Protein AF-A0A920NGG5-F1 (afdb_monomer_lite)

Structure (mmCIF, N/CA/C/O backbone):
data_AF-A0A920NGG5-F1
#
_entry.id   AF-A0A920NGG5-F1
#
loop_
_atom_site.group_PDB
_atom_site.id
_atom_site.type_symbol
_atom_site.label_atom_id
_atom_site.label_alt_id
_atom_site.label_comp_id
_atom_site.label_asym_id
_atom_site.label_entity_id
_atom_site.label_seq_id
_atom_site.pdbx_PDB_ins_code
_atom_site.Cartn_x
_atom_site.Cartn_y
_atom_site.Cartn_z
_atom_site.occupancy
_atom_site.B_iso_or_equiv
_atom_site.auth_seq_id
_atom_site.auth_comp_id
_atom_site.auth_asym_id
_atom_site.auth_atom_id
_atom_site.pdbx_PDB_model_num
ATOM 1 N N . MET A 1 1 ? 7.850 1.633 -27.671 1.00 44.56 1 MET A N 1
ATOM 2 C CA . MET A 1 1 ? 7.781 1.961 -26.233 1.00 44.56 1 MET A CA 1
ATOM 3 C C . MET A 1 1 ? 6.988 0.852 -25.568 1.00 44.56 1 MET A C 1
ATOM 5 O O . MET A 1 1 ? 5.841 0.663 -25.954 1.00 44.56 1 MET A O 1
ATOM 9 N N . SER A 1 2 ? 7.618 0.052 -24.705 1.00 51.09 2 SER A N 1
ATOM 10 C CA . SER A 1 2 ? 6.915 -0.991 -23.945 1.00 51.09 2 SER A CA 1
ATOM 11 C C . SER A 1 2 ? 6.015 -0.309 -22.917 1.00 51.09 2 SER A C 1
ATOM 13 O O . SER A 1 2 ? 6.472 0.605 -22.235 1.00 51.09 2 SER A O 1
ATOM 15 N N . GLN A 1 3 ? 4.739 -0.685 -22.845 1.00 61.69 3 GLN A N 1
ATOM 16 C CA . GLN A 1 3 ? 3.884 -0.263 -21.738 1.00 61.69 3 GLN A CA 1
ATOM 17 C C . GLN A 1 3 ? 4.332 -1.040 -20.503 1.00 61.69 3 GLN A C 1
ATOM 19 O O . GLN A 1 3 ? 4.222 -2.265 -20.499 1.00 61.69 3 GLN A O 1
ATOM 24 N N . SER A 1 4 ? 4.852 -0.338 -19.494 1.00 66.69 4 SER A N 1
ATOM 25 C CA . SER A 1 4 ? 5.099 -0.940 -18.183 1.00 66.69 4 SER A CA 1
ATOM 26 C C . SER A 1 4 ? 3.774 -1.447 -17.624 1.00 66.69 4 SER A C 1
ATOM 28 O O . SER A 1 4 ? 2.757 -0.742 -17.688 1.00 66.69 4 SER A O 1
ATOM 30 N N . ARG A 1 5 ? 3.764 -2.695 -17.159 1.00 83.19 5 ARG A N 1
ATOM 31 C CA . ARG A 1 5 ? 2.576 -3.313 -16.579 1.00 83.19 5 ARG A CA 1
ATOM 32 C C . ARG A 1 5 ? 2.641 -3.156 -15.070 1.00 83.19 5 ARG A C 1
ATOM 34 O O . ARG A 1 5 ? 3.621 -3.514 -14.437 1.00 83.19 5 ARG A O 1
ATOM 41 N N . THR A 1 6 ? 1.565 -2.637 -14.492 1.00 85.75 6 THR A N 1
ATOM 42 C CA . THR A 1 6 ? 1.386 -2.629 -13.040 1.00 85.75 6 THR A CA 1
ATOM 43 C C . THR A 1 6 ? 0.478 -3.784 -12.655 1.00 85.75 6 THR A C 1
ATOM 45 O O . THR A 1 6 ? -0.656 -3.870 -13.133 1.00 85.75 6 THR A O 1
ATOM 48 N N . THR A 1 7 ? 0.960 -4.651 -11.773 1.00 89.19 7 THR A N 1
ATOM 49 C CA . THR A 1 7 ? 0.155 -5.710 -11.162 1.00 89.19 7 THR A CA 1
ATOM 50 C C . THR A 1 7 ? -0.322 -5.244 -9.796 1.00 89.19 7 THR A C 1
ATOM 52 O O . THR A 1 7 ? 0.464 -4.735 -9.005 1.00 89.19 7 THR A O 1
ATOM 55 N N . ILE A 1 8 ? -1.614 -5.411 -9.513 1.00 88.38 8 ILE A N 1
ATOM 56 C CA . ILE A 1 8 ? -2.195 -5.089 -8.206 1.00 88.38 8 ILE A CA 1
ATOM 57 C C . ILE A 1 8 ? -2.387 -6.392 -7.438 1.00 88.38 8 ILE A C 1
ATOM 59 O O . ILE A 1 8 ? -3.106 -7.281 -7.896 1.00 88.38 8 ILE A O 1
ATOM 63 N N . CYS A 1 9 ? -1.772 -6.498 -6.265 1.00 88.88 9 CYS A N 1
ATOM 64 C CA . CYS A 1 9 ? -1.886 -7.663 -5.392 1.00 88.88 9 CYS A CA 1
ATOM 65 C C . CYS A 1 9 ? -2.272 -7.263 -3.966 1.00 88.88 9 CYS A C 1
ATOM 67 O O . CYS A 1 9 ? -2.143 -6.104 -3.571 1.00 88.88 9 CYS A O 1
ATOM 69 N N . LEU A 1 10 ? -2.755 -8.233 -3.184 1.00 89.25 10 LEU A N 1
ATOM 70 C CA . LEU A 1 10 ? -3.008 -8.033 -1.759 1.00 89.25 10 LEU A CA 1
ATOM 71 C C . LEU A 1 10 ? -1.675 -7.808 -1.039 1.00 89.25 10 LEU A C 1
ATOM 73 O O . LEU A 1 10 ? -0.763 -8.633 -1.141 1.00 89.25 10 LEU A O 1
ATOM 77 N N . GLY A 1 11 ? -1.582 -6.706 -0.307 1.00 87.25 11 GLY A N 1
ATOM 78 C CA . GLY A 1 11 ? -0.390 -6.346 0.436 1.00 87.25 11 GLY A CA 1
ATOM 79 C C . GLY A 1 11 ? -0.123 -7.285 1.607 1.00 87.25 11 GLY A C 1
ATOM 80 O O . GLY A 1 11 ? -1.046 -7.806 2.236 1.00 87.25 11 GLY A O 1
ATOM 81 N N . GLN A 1 12 ? 1.158 -7.518 1.875 1.00 87.88 12 GLN A N 1
ATOM 82 C CA . GLN A 1 12 ? 1.630 -8.427 2.914 1.00 87.88 12 GLN A CA 1
ATOM 83 C C . GLN A 1 12 ? 2.350 -7.668 4.036 1.00 87.88 12 GLN A C 1
ATOM 85 O O . GLN A 1 12 ? 3.018 -6.668 3.758 1.00 87.88 12 GLN A O 1
ATOM 90 N N . PRO A 1 13 ? 2.314 -8.168 5.287 1.00 84.12 13 PRO A N 1
ATOM 91 C CA . PRO A 1 13 ? 3.064 -7.583 6.401 1.00 84.12 13 PRO A CA 1
ATOM 92 C C . PRO A 1 13 ? 4.563 -7.413 6.142 1.00 84.12 13 PRO A C 1
ATOM 94 O O . PRO A 1 13 ? 5.173 -6.455 6.609 1.00 84.12 13 PRO A O 1
ATOM 97 N N . SER A 1 14 ? 5.162 -8.305 5.347 1.00 87.75 14 SER A N 1
ATOM 98 C CA . SER A 1 14 ? 6.574 -8.216 4.962 1.00 87.75 14 SER A CA 1
ATOM 99 C C . SER A 1 14 ? 6.912 -6.961 4.152 1.00 87.75 14 SER A C 1
ATOM 101 O O . SER A 1 14 ? 8.071 -6.573 4.125 1.00 87.75 14 SER A O 1
ATOM 103 N N . GLN A 1 15 ? 5.922 -6.322 3.518 1.00 86.12 15 GLN A N 1
ATOM 104 C CA . GLN A 1 15 ? 6.098 -5.148 2.655 1.00 86.12 15 GLN A CA 1
ATOM 105 C C . GLN A 1 15 ? 5.926 -3.819 3.410 1.00 86.12 15 GLN A C 1
ATOM 107 O O . GLN A 1 15 ? 5.995 -2.757 2.801 1.00 86.12 15 GLN A O 1
ATOM 112 N N . TYR A 1 16 ? 5.667 -3.834 4.724 1.00 86.62 16 TYR A N 1
ATOM 113 C CA . TYR A 1 16 ? 5.339 -2.610 5.472 1.00 86.62 16 TYR A CA 1
ATOM 114 C C . TYR A 1 16 ? 6.458 -1.573 5.443 1.00 86.62 16 TYR A C 1
ATOM 116 O O . TYR A 1 16 ? 6.189 -0.394 5.232 1.00 86.62 16 TYR A O 1
ATOM 124 N N . GLN A 1 17 ? 7.706 -2.005 5.629 1.00 85.94 17 GLN A N 1
ATOM 125 C CA . GLN A 1 17 ? 8.854 -1.099 5.590 1.00 85.94 17 GLN A CA 1
ATOM 126 C C . GLN A 1 17 ? 9.006 -0.463 4.203 1.00 85.94 17 GLN A C 1
ATOM 128 O O . GLN A 1 17 ? 9.142 0.755 4.101 1.00 85.94 17 GLN A O 1
ATOM 133 N N . ASP A 1 18 ? 8.861 -1.259 3.142 1.00 87.38 18 ASP A N 1
ATOM 134 C CA . ASP A 1 18 ? 8.942 -0.781 1.758 1.00 87.38 18 ASP A CA 1
ATOM 135 C C . ASP A 1 18 ? 7.811 0.205 1.430 1.00 87.38 18 ASP A C 1
ATOM 137 O O . ASP A 1 18 ? 8.025 1.211 0.757 1.00 87.38 18 ASP A O 1
ATOM 141 N N . ILE A 1 19 ? 6.607 -0.033 1.958 1.00 85.56 19 ILE A N 1
ATOM 142 C CA . ILE A 1 19 ? 5.451 0.861 1.817 1.00 85.56 19 ILE A CA 1
ATOM 143 C C . ILE A 1 19 ? 5.680 2.184 2.543 1.00 85.56 19 ILE A C 1
ATOM 145 O O . ILE A 1 19 ? 5.421 3.245 1.974 1.00 85.56 19 ILE A O 1
ATOM 149 N N . LEU A 1 20 ? 6.168 2.153 3.785 1.00 81.88 20 LEU A N 1
ATOM 150 C 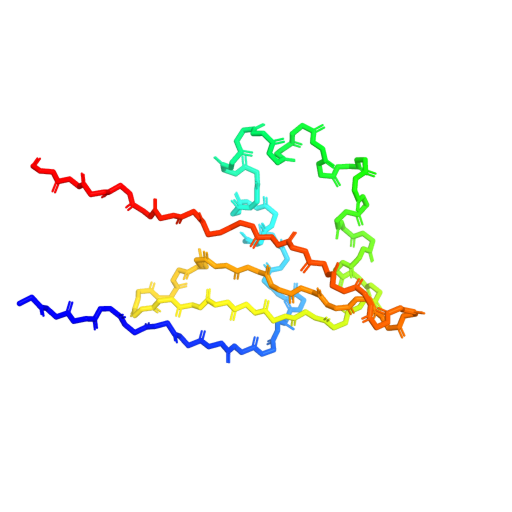CA . LEU A 1 20 ? 6.479 3.369 4.537 1.00 81.88 20 LEU A CA 1
ATOM 151 C C . LEU A 1 20 ? 7.590 4.166 3.846 1.00 81.88 20 LEU A C 1
ATOM 153 O O . LEU A 1 20 ? 7.495 5.390 3.721 1.00 81.88 20 LEU A O 1
ATOM 157 N N . GLN A 1 21 ? 8.607 3.484 3.320 1.00 84.56 21 GLN A N 1
ATOM 158 C CA . GLN A 1 21 ? 9.660 4.102 2.519 1.00 84.56 21 GLN A CA 1
ATOM 159 C C . GLN A 1 21 ? 9.105 4.715 1.221 1.00 84.56 21 GLN A C 1
ATOM 161 O O . GLN A 1 21 ? 9.421 5.857 0.882 1.00 84.56 21 GLN A O 1
ATOM 166 N N . PHE A 1 22 ? 8.221 4.008 0.517 1.00 85.19 22 PHE A N 1
ATOM 167 C CA . PHE A 1 22 ? 7.547 4.522 -0.674 1.00 85.19 22 PHE A CA 1
ATOM 168 C C . PHE A 1 22 ? 6.704 5.769 -0.360 1.00 85.19 22 PHE A C 1
ATOM 170 O O . PHE A 1 22 ? 6.832 6.789 -1.039 1.00 85.19 22 PHE A O 1
ATOM 177 N N . LEU A 1 23 ? 5.882 5.739 0.691 1.00 80.38 23 LEU A N 1
ATOM 178 C CA . LEU A 1 23 ? 5.014 6.859 1.068 1.00 80.38 23 LEU A CA 1
ATOM 179 C C . LEU A 1 23 ? 5.814 8.070 1.571 1.00 80.38 23 LEU A C 1
ATOM 181 O O . LEU A 1 23 ? 5.479 9.210 1.241 1.00 80.38 23 LEU A O 1
ATOM 185 N N . SER A 1 24 ? 6.896 7.830 2.316 1.00 77.50 24 SER A N 1
ATOM 186 C CA . SER A 1 24 ? 7.807 8.876 2.799 1.00 77.50 24 SER A CA 1
ATOM 187 C C . SER A 1 24 ? 8.627 9.535 1.685 1.00 77.50 24 SER A C 1
ATOM 189 O O . SER A 1 24 ? 9.003 10.701 1.816 1.00 77.50 24 SER A O 1
ATOM 191 N N . SER A 1 25 ? 8.838 8.853 0.551 1.00 76.75 25 SER A N 1
ATOM 192 C CA . SER A 1 25 ? 9.479 9.450 -0.632 1.00 76.75 25 SER A CA 1
ATOM 193 C C . SER A 1 25 ? 8.705 10.653 -1.195 1.00 76.75 25 SER A C 1
ATOM 195 O O . SER A 1 25 ? 9.273 11.513 -1.873 1.00 76.75 25 SER A O 1
ATOM 197 N N . ASN A 1 26 ? 7.410 10.762 -0.881 1.00 74.50 26 ASN A N 1
ATOM 198 C CA . ASN A 1 26 ? 6.596 11.917 -1.209 1.00 74.50 26 ASN A CA 1
ATOM 199 C C . ASN A 1 26 ? 6.577 12.900 -0.032 1.00 74.50 26 ASN A C 1
ATOM 201 O O . ASN A 1 26 ? 5.873 12.699 0.953 1.00 74.50 26 ASN A O 1
ATOM 205 N N . THR A 1 27 ? 7.315 14.004 -0.163 1.00 66.06 27 THR A N 1
ATOM 206 C CA . THR A 1 27 ? 7.526 14.998 0.906 1.00 66.06 27 THR A CA 1
ATOM 207 C C . THR A 1 27 ? 6.231 15.540 1.521 1.00 66.06 27 THR A C 1
ATOM 209 O O . THR A 1 27 ? 6.192 15.801 2.719 1.00 66.06 27 THR A O 1
ATOM 212 N N . TYR A 1 28 ? 5.165 15.682 0.725 1.00 65.50 28 TYR A N 1
ATOM 213 C CA . TYR A 1 28 ? 3.865 16.142 1.220 1.00 65.50 28 TYR A CA 1
ATOM 214 C C . TYR A 1 28 ? 3.138 15.066 2.024 1.00 65.50 28 TYR A C 1
ATOM 216 O O . TYR A 1 28 ? 2.480 15.383 3.003 1.00 65.50 28 TYR A O 1
ATOM 224 N N . LEU A 1 29 ? 3.250 13.797 1.626 1.00 65.44 29 LEU A N 1
ATOM 225 C CA . LEU A 1 29 ? 2.655 12.687 2.371 1.00 65.44 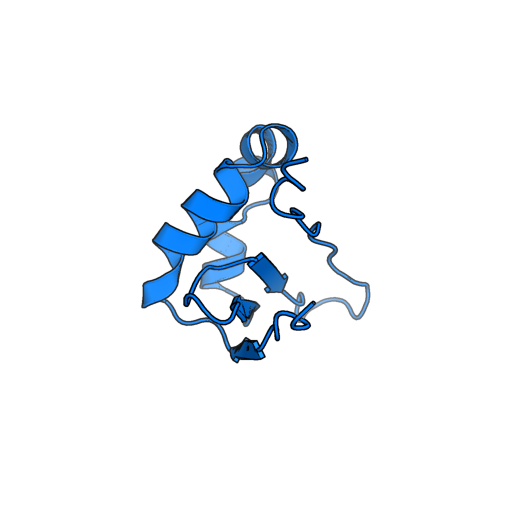29 LEU A CA 1
ATOM 226 C C . LEU A 1 29 ? 3.440 12.400 3.648 1.00 65.44 29 LEU A C 1
ATOM 228 O O . LEU A 1 29 ? 2.819 12.200 4.684 1.00 65.44 29 LEU A O 1
ATOM 232 N N . TYR A 1 30 ? 4.775 12.451 3.592 1.00 67.31 30 TYR A N 1
ATOM 233 C CA . TYR A 1 30 ? 5.660 12.162 4.722 1.00 67.31 30 TYR A CA 1
ATOM 234 C C . TYR A 1 30 ? 5.291 12.940 5.989 1.00 67.31 30 TYR A C 1
ATOM 236 O O . TYR A 1 30 ? 5.149 12.353 7.057 1.00 67.31 30 TYR A O 1
ATOM 244 N N . GLN A 1 31 ? 5.059 14.249 5.856 1.00 66.75 31 GLN A N 1
ATOM 245 C CA . GLN A 1 31 ? 4.701 15.131 6.975 1.00 66.75 31 GLN A CA 1
ATOM 246 C C . GLN A 1 31 ? 3.343 14.800 7.611 1.00 66.75 31 GLN A C 1
ATOM 248 O O . GLN A 1 31 ? 3.036 15.287 8.696 1.00 66.75 31 GLN A O 1
ATOM 253 N N . HIS A 1 32 ? 2.527 13.991 6.940 1.00 68.75 32 HIS A N 1
ATOM 254 C CA . HIS A 1 32 ? 1.183 13.642 7.369 1.00 68.75 32 HIS A CA 1
ATOM 255 C C . HIS A 1 32 ? 1.011 12.147 7.655 1.00 68.75 32 HIS A C 1
ATOM 257 O O . HIS A 1 32 ? -0.081 11.766 8.053 1.00 68.75 32 HIS A O 1
ATOM 263 N N . LEU A 1 33 ? 2.032 11.292 7.495 1.00 67.31 33 LEU A N 1
ATOM 264 C CA . LEU A 1 33 ? 1.866 9.839 7.681 1.00 67.31 33 LEU A CA 1
ATOM 265 C C . LEU A 1 33 ? 1.435 9.471 9.105 1.00 67.31 33 LEU A C 1
ATOM 267 O O . LEU A 1 33 ? 0.552 8.632 9.271 1.00 67.31 33 LEU A O 1
ATOM 271 N N . GLU A 1 34 ? 2.024 10.123 10.109 1.00 69.31 34 GLU A N 1
ATOM 272 C CA . GLU A 1 34 ? 1.649 9.951 11.517 1.00 69.31 34 GLU A CA 1
ATOM 273 C C . GLU A 1 34 ? 0.231 10.475 11.775 1.00 69.31 34 GLU A C 1
ATOM 275 O O . GLU A 1 34 ? -0.590 9.785 12.369 1.00 69.31 34 GLU A O 1
ATOM 280 N N . TRP A 1 35 ? -0.092 11.665 11.255 1.00 68.69 35 TRP A N 1
ATOM 281 C CA . TRP A 1 35 ? -1.422 12.268 11.401 1.00 68.69 35 TRP A CA 1
ATOM 282 C C . TRP A 1 35 ? -2.531 11.459 10.711 1.00 68.69 35 TRP A C 1
ATOM 284 O O . TRP A 1 35 ? -3.672 11.453 11.164 1.00 68.69 35 TRP A O 1
ATOM 294 N N . LEU A 1 36 ? -2.194 10.769 9.621 1.00 66.56 36 LEU A N 1
ATOM 295 C CA . LEU A 1 36 ? -3.081 9.873 8.881 1.00 66.56 36 LEU A CA 1
ATOM 296 C C . LEU A 1 36 ? -3.117 8.453 9.467 1.00 66.56 36 LEU A C 1
ATOM 298 O O . LEU A 1 36 ? -3.779 7.591 8.889 1.00 66.56 36 LEU A O 1
ATOM 302 N N . SER A 1 37 ? -2.398 8.197 10.567 1.00 73.69 37 SER A N 1
ATOM 303 C CA . SER A 1 37 ? -2.299 6.889 11.221 1.00 73.69 37 SER A CA 1
ATOM 304 C C . SER A 1 37 ? -1.992 5.750 10.237 1.00 73.69 37 SER A C 1
ATOM 306 O O . SER A 1 37 ? -2.569 4.667 10.326 1.00 73.69 37 SER A O 1
ATOM 308 N N . ILE A 1 38 ? -1.094 5.977 9.267 1.00 76.94 38 ILE A N 1
ATOM 309 C CA . ILE A 1 38 ? -0.831 5.010 8.186 1.00 76.94 38 ILE A CA 1
ATOM 310 C C . ILE A 1 38 ? -0.377 3.651 8.726 1.00 76.94 38 ILE A C 1
ATOM 312 O O . ILE A 1 38 ? -0.838 2.622 8.240 1.00 76.94 38 ILE A O 1
ATOM 316 N N . GLU A 1 39 ? 0.486 3.627 9.741 1.00 76.62 39 GLU A N 1
ATOM 317 C CA . GLU A 1 39 ? 0.929 2.372 10.360 1.00 76.62 39 GLU A CA 1
ATOM 318 C C . GLU A 1 39 ? -0.228 1.607 11.007 1.00 76.62 39 GLU A C 1
ATOM 320 O O . GLU A 1 39 ? -0.341 0.392 10.847 1.00 76.62 39 GLU A O 1
ATOM 325 N N . GLU A 1 40 ? -1.115 2.304 11.713 1.00 76.44 40 GLU A N 1
ATOM 326 C CA . GLU A 1 40 ? -2.303 1.702 12.315 1.00 76.44 40 GLU A CA 1
ATOM 327 C C . GLU A 1 40 ? -3.240 1.154 11.233 1.00 76.44 40 GLU A C 1
ATOM 329 O O . GLU A 1 40 ? -3.702 0.016 11.319 1.00 76.44 40 GLU A O 1
ATOM 334 N N . LEU A 1 41 ? -3.432 1.916 10.158 1.00 75.94 41 LEU A N 1
ATOM 335 C CA . LEU A 1 41 ? -4.265 1.536 9.027 1.00 75.94 41 LEU A CA 1
ATOM 336 C C . LEU A 1 41 ? -3.721 0.299 8.299 1.00 75.94 41 LEU A C 1
ATOM 338 O O . LEU A 1 41 ? -4.504 -0.593 7.970 1.00 75.94 41 LEU A O 1
ATOM 342 N N . LEU A 1 42 ? -2.405 0.205 8.082 1.00 78.06 42 LEU A N 1
ATOM 343 C CA . LEU A 1 42 ? -1.770 -0.989 7.511 1.00 78.06 42 LEU A CA 1
ATOM 344 C C . LEU A 1 42 ? -1.932 -2.204 8.433 1.00 78.06 42 LEU A C 1
ATOM 346 O O . LEU A 1 42 ? -2.167 -3.308 7.953 1.00 78.06 42 LEU A O 1
ATOM 350 N N . ASN A 1 43 ? -1.853 -2.009 9.751 1.00 77.81 43 ASN A N 1
ATOM 351 C CA . ASN A 1 43 ? -2.017 -3.084 10.732 1.00 77.81 43 ASN A CA 1
ATOM 352 C C . ASN A 1 43 ? -3.466 -3.575 10.879 1.00 77.81 43 ASN A C 1
ATOM 354 O O . ASN A 1 43 ? -3.683 -4.748 11.181 1.00 77.81 43 ASN A O 1
ATOM 358 N N . GLN A 1 44 ? -4.455 -2.700 10.699 1.00 75.88 44 GLN A N 1
ATOM 359 C CA . GLN A 1 44 ? -5.863 -3.000 10.980 1.00 75.88 44 GLN A CA 1
ATOM 360 C C . GLN A 1 44 ? -6.682 -3.358 9.732 1.00 75.88 44 GLN A C 1
ATOM 362 O O . GLN A 1 44 ? -7.714 -4.032 9.840 1.00 75.88 44 GLN A O 1
ATOM 367 N N . HIS A 1 45 ? -6.250 -2.932 8.542 1.00 75.19 45 HIS A N 1
ATOM 368 C CA . HIS A 1 45 ? -7.031 -3.068 7.315 1.00 75.19 45 HIS A CA 1
ATOM 369 C C . HIS A 1 45 ? -6.294 -3.823 6.214 1.00 75.19 45 HIS A C 1
ATOM 371 O O . HIS A 1 45 ? -5.074 -3.795 6.096 1.00 75.19 45 HIS A O 1
ATOM 377 N N . GLN A 1 46 ? -7.073 -4.486 5.355 1.00 78.62 46 GLN A N 1
ATOM 378 C CA . GLN A 1 46 ? -6.539 -5.022 4.111 1.00 78.62 46 GLN A CA 1
ATOM 379 C C . GLN A 1 46 ? -6.218 -3.873 3.160 1.00 78.62 46 GLN A C 1
ATOM 381 O O . GLN A 1 46 ? -7.037 -2.981 2.934 1.00 78.62 46 GLN A O 1
ATOM 386 N N . PHE A 1 47 ? -5.041 -3.951 2.559 1.00 81.25 47 PHE A N 1
ATOM 387 C CA . PHE A 1 47 ? -4.579 -3.022 1.546 1.00 81.25 47 PHE A CA 1
ATOM 388 C C . PHE A 1 47 ? -4.019 -3.802 0.356 1.00 81.25 47 PHE A C 1
ATOM 390 O O . PHE A 1 47 ? -3.691 -4.984 0.447 1.00 81.25 47 PHE A O 1
ATOM 397 N N . HIS A 1 48 ? -3.942 -3.134 -0.781 1.00 85.81 48 HIS A N 1
ATOM 398 C CA . HIS A 1 48 ? -3.390 -3.622 -2.027 1.00 85.81 48 HIS A CA 1
ATOM 399 C C . HIS A 1 48 ? -2.175 -2.784 -2.388 1.00 85.81 48 HIS A C 1
ATOM 401 O O . HIS A 1 48 ? -2.088 -1.605 -2.044 1.00 85.81 48 HIS A O 1
ATOM 407 N N . VAL A 1 49 ? -1.249 -3.393 -3.107 1.00 88.00 49 VAL A N 1
ATOM 408 C CA . VAL A 1 49 ? -0.027 -2.747 -3.569 1.00 88.00 49 VAL A CA 1
ATOM 409 C C . VAL A 1 49 ? 0.049 -2.936 -5.075 1.00 88.00 49 VAL A C 1
ATOM 411 O O . VAL A 1 49 ? -0.208 -4.030 -5.579 1.00 88.00 49 VAL A O 1
ATOM 414 N N . GLY A 1 50 ? 0.339 -1.855 -5.793 1.00 88.38 50 GLY A N 1
ATOM 415 C CA . GLY A 1 50 ? 0.696 -1.907 -7.201 1.00 88.38 50 GLY A CA 1
ATOM 416 C C . GLY A 1 50 ? 2.201 -2.057 -7.337 1.00 88.38 50 GLY A C 1
ATOM 417 O O . GLY A 1 50 ? 2.946 -1.260 -6.763 1.00 88.38 50 GLY A O 1
ATOM 418 N N . ILE A 1 51 ? 2.616 -3.061 -8.098 1.00 88.25 51 ILE A N 1
ATOM 419 C CA . ILE A 1 51 ? 4.012 -3.413 -8.347 1.00 88.25 51 ILE A CA 1
ATOM 420 C C . ILE A 1 51 ? 4.272 -3.332 -9.855 1.00 88.25 51 ILE A C 1
ATOM 422 O O . ILE A 1 51 ? 3.421 -3.768 -10.640 1.00 88.25 51 ILE A O 1
ATOM 426 N N . ASP A 1 52 ? 5.384 -2.723 -10.264 1.00 88.56 52 ASP A N 1
ATOM 427 C CA . ASP A 1 52 ? 5.813 -2.681 -11.668 1.00 88.56 52 ASP A CA 1
ATOM 428 C C . ASP A 1 52 ? 6.612 -3.930 -12.089 1.00 88.56 52 ASP A C 1
ATOM 430 O O . ASP A 1 52 ? 6.765 -4.880 -11.326 1.00 88.56 52 ASP A O 1
ATOM 434 N N . ASP A 1 53 ? 7.085 -3.954 -13.338 1.00 86.75 53 ASP A N 1
ATOM 435 C CA . ASP A 1 53 ? 7.841 -5.085 -13.895 1.00 86.75 53 ASP A CA 1
ATOM 436 C C . ASP A 1 53 ? 9.218 -5.296 -13.217 1.00 86.75 53 ASP A C 1
ATOM 438 O O . ASP A 1 53 ? 9.824 -6.352 -13.396 1.00 86.75 53 ASP A O 1
ATOM 442 N N . ASP A 1 54 ? 9.698 -4.314 -12.443 1.00 86.94 54 ASP A N 1
ATOM 443 C CA . ASP A 1 54 ? 10.978 -4.321 -11.722 1.00 86.94 54 ASP A CA 1
ATOM 444 C C . ASP A 1 54 ? 10.787 -4.593 -10.210 1.00 86.94 54 ASP A C 1
ATOM 446 O O . AS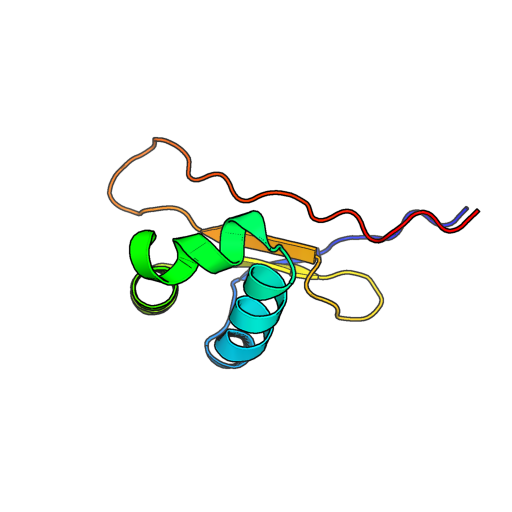P A 1 54 ? 11.672 -4.306 -9.402 1.00 86.94 54 ASP A O 1
ATOM 450 N N . ASP A 1 55 ? 9.625 -5.128 -9.820 1.00 85.31 55 ASP A N 1
ATOM 451 C CA . ASP A 1 55 ? 9.220 -5.402 -8.435 1.00 85.31 55 ASP A CA 1
ATOM 452 C C . ASP A 1 55 ? 9.155 -4.156 -7.519 1.00 85.31 55 ASP A C 1
ATOM 454 O O . ASP A 1 55 ? 9.128 -4.272 -6.289 1.00 85.31 55 ASP A O 1
ATOM 458 N N . ASN A 1 56 ? 9.060 -2.943 -8.081 1.00 86.69 56 ASN A N 1
ATOM 459 C CA . ASN A 1 56 ? 8.957 -1.719 -7.285 1.00 86.69 56 ASN A CA 1
ATOM 460 C C . ASN A 1 56 ? 7.509 -1.385 -6.934 1.00 86.69 56 ASN A C 1
ATOM 462 O O . ASN A 1 56 ? 6.601 -1.460 -7.764 1.00 86.69 56 ASN A O 1
ATOM 466 N N . ILE A 1 57 ? 7.302 -0.909 -5.705 1.00 86.94 57 ILE A N 1
ATOM 467 C CA . ILE A 1 57 ? 6.016 -0.360 -5.277 1.00 86.94 57 ILE A CA 1
ATOM 468 C C . ILE A 1 57 ? 5.777 0.976 -5.985 1.00 86.94 57 ILE A C 1
ATOM 470 O O . ILE A 1 57 ? 6.528 1.933 -5.804 1.00 86.94 57 ILE A O 1
ATOM 474 N N . VAL A 1 58 ? 4.685 1.055 -6.745 1.00 85.50 58 VAL A N 1
ATOM 475 C CA . VAL A 1 58 ? 4.275 2.270 -7.471 1.00 85.50 58 VAL A CA 1
ATOM 476 C C . VAL A 1 58 ? 2.981 2.881 -6.936 1.00 85.50 58 VAL A C 1
ATOM 478 O O . VAL A 1 58 ? 2.699 4.060 -7.176 1.00 85.50 58 VAL A O 1
ATOM 481 N N . CYS A 1 59 ? 2.184 2.106 -6.194 1.00 81.69 59 CYS A N 1
ATOM 482 C CA . CYS A 1 59 ? 1.023 2.609 -5.467 1.00 81.69 59 CYS A CA 1
ATOM 483 C C . CYS A 1 59 ? 0.615 1.689 -4.310 1.00 81.69 59 CYS A C 1
ATOM 485 O O . CYS A 1 59 ? 0.915 0.497 -4.296 1.00 81.69 59 CYS A O 1
ATOM 487 N N . VAL A 1 60 ? -0.112 2.256 -3.347 1.00 82.88 60 VAL A N 1
ATOM 488 C CA . VAL A 1 60 ? -0.695 1.537 -2.210 1.00 82.88 60 VAL A CA 1
ATOM 489 C C . VAL A 1 60 ? -2.152 1.966 -2.097 1.00 82.88 60 VAL A C 1
ATOM 491 O O . VAL A 1 60 ? -2.443 3.160 -2.062 1.00 82.88 60 VAL A O 1
ATOM 494 N N .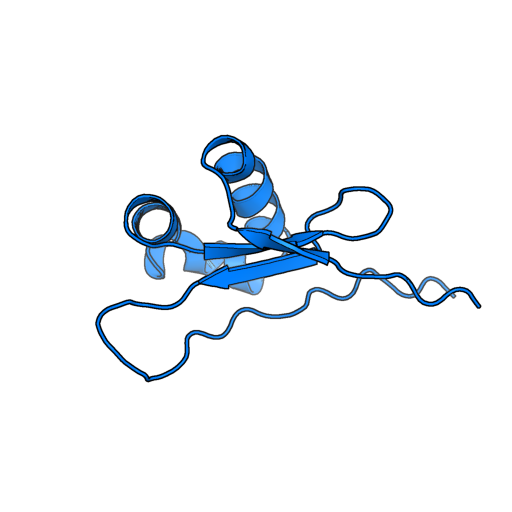 LEU A 1 61 ? -3.071 1.004 -2.079 1.00 78.12 61 LEU A N 1
ATOM 495 C CA . LEU A 1 61 ? -4.511 1.230 -1.997 1.00 78.12 61 LEU A CA 1
ATOM 496 C C . LEU A 1 61 ? -5.057 0.548 -0.749 1.00 78.12 61 LEU A C 1
ATOM 498 O O . LEU A 1 61 ? -5.032 -0.671 -0.653 1.00 78.12 61 LEU A O 1
ATOM 502 N N . SER A 1 62 ? -5.612 1.306 0.184 1.00 72.62 62 SER A N 1
ATOM 503 C CA . SER A 1 62 ? -6.336 0.737 1.320 1.00 72.62 62 SER A CA 1
ATOM 504 C C . SER A 1 62 ? -7.791 1.170 1.271 1.00 72.62 62 SER A C 1
ATOM 506 O O . SER A 1 62 ? -8.097 2.290 0.864 1.00 72.62 62 SER A O 1
ATOM 508 N N . THR A 1 63 ? -8.695 0.285 1.675 1.00 64.19 63 THR A N 1
ATOM 509 C CA . THR A 1 63 ? -10.119 0.595 1.811 1.00 64.19 63 THR A CA 1
ATOM 510 C C . THR A 1 63 ? -10.502 0.458 3.272 1.00 64.19 63 THR A C 1
ATOM 512 O O . THR A 1 63 ? -10.411 -0.638 3.829 1.00 64.19 63 THR A O 1
ATOM 515 N N . SER A 1 64 ? -10.964 1.547 3.891 1.00 55.69 64 SER A N 1
ATOM 516 C CA . SER A 1 64 ? -11.581 1.457 5.215 1.00 55.69 64 SER A CA 1
ATOM 517 C C . SER A 1 64 ? -12.803 0.539 5.136 1.00 55.69 64 SER A C 1
ATOM 519 O O . SER A 1 64 ? -13.666 0.714 4.276 1.00 55.69 64 SER A O 1
ATOM 521 N N . LYS A 1 65 ? -12.876 -0.451 6.034 1.00 54.97 65 LYS A N 1
ATOM 522 C CA . LYS A 1 65 ? -14.041 -1.345 6.144 1.00 54.97 65 LYS A CA 1
ATOM 523 C C . LYS A 1 65 ? -15.303 -0.614 6.607 1.00 54.97 65 LYS A C 1
ATOM 525 O O . LYS A 1 65 ? -16.395 -1.126 6.388 1.00 54.97 65 LYS A O 1
ATOM 530 N N . GLU A 1 66 ? -15.162 0.542 7.253 1.00 51.91 66 GLU A N 1
ATOM 531 C CA . GLU A 1 66 ? -16.267 1.188 7.969 1.00 51.91 66 GLU A CA 1
ATOM 532 C C . GLU A 1 66 ? -17.034 2.213 7.134 1.00 51.91 66 GLU A C 1
ATOM 534 O O . GLU A 1 66 ? -18.141 2.585 7.508 1.00 51.91 66 GLU A O 1
ATOM 539 N N . ASN A 1 67 ? -16.516 2.633 5.978 1.00 45.41 67 ASN A N 1
ATOM 540 C CA . ASN A 1 67 ? -17.222 3.564 5.108 1.00 45.41 67 ASN A CA 1
ATOM 541 C C . ASN A 1 67 ? -16.958 3.254 3.635 1.00 45.41 67 ASN A C 1
ATOM 543 O O . ASN A 1 67 ? -15.830 3.321 3.156 1.00 45.41 67 ASN A O 1
ATOM 547 N N . THR A 1 68 ? -18.033 3.032 2.879 1.00 45.84 68 THR A N 1
ATOM 548 C CA . THR A 1 68 ? -18.092 2.985 1.404 1.00 45.84 68 THR A CA 1
ATOM 549 C C . THR A 1 68 ? -17.703 4.313 0.726 1.00 45.84 68 THR A C 1
ATOM 551 O O . THR A 1 68 ? -18.104 4.582 -0.403 1.00 45.84 68 THR A O 1
ATOM 554 N N . GLN A 1 69 ? -16.945 5.176 1.401 1.00 41.41 69 GLN A N 1
ATOM 555 C CA . GLN A 1 69 ? -16.480 6.463 0.906 1.00 41.41 69 GLN A CA 1
ATOM 556 C C . GLN A 1 69 ? -14.949 6.450 0.901 1.00 41.41 69 GLN A C 1
ATOM 558 O O . GLN A 1 69 ? -14.297 6.698 1.904 1.00 41.41 69 GLN A O 1
ATOM 563 N N . PHE A 1 70 ? -14.435 6.046 -0.261 1.00 42.16 70 PHE A N 1
ATOM 564 C CA . PHE A 1 70 ? -13.095 6.213 -0.829 1.00 42.16 70 PHE A CA 1
ATOM 565 C C . PHE A 1 70 ? -11.970 6.740 0.081 1.00 42.16 70 PHE A C 1
ATOM 567 O O . PHE A 1 70 ? -12.023 7.870 0.561 1.00 42.16 70 PHE A O 1
ATOM 574 N N . ALA A 1 71 ? -10.855 6.004 0.129 1.00 48.25 71 ALA A N 1
ATOM 575 C CA . ALA A 1 71 ? -9.549 6.561 0.476 1.00 48.25 71 ALA A CA 1
ATOM 576 C C . ALA A 1 71 ? -8.703 6.715 -0.799 1.00 48.25 71 ALA A C 1
ATOM 578 O O . ALA A 1 71 ? -8.563 5.784 -1.593 1.00 48.25 71 ALA A O 1
ATOM 579 N N . TRP A 1 72 ? -8.168 7.917 -1.007 1.00 54.44 72 TRP A N 1
ATOM 580 C CA . TRP A 1 72 ? -7.266 8.253 -2.107 1.00 54.44 72 TRP A CA 1
ATOM 581 C C . TRP A 1 72 ? -5.822 8.116 -1.637 1.00 54.44 72 TRP A C 1
ATOM 583 O O . TRP A 1 72 ? -5.474 8.712 -0.621 1.00 54.44 72 TRP A O 1
ATOM 593 N N . VAL A 1 73 ? -4.955 7.463 -2.417 1.00 49.41 73 VAL A N 1
ATOM 594 C CA . VAL A 1 73 ? -3.508 7.707 -2.329 1.00 49.41 73 VAL A CA 1
ATOM 595 C C . VAL A 1 73 ? -2.906 7.806 -3.730 1.00 49.41 73 VAL A C 1
ATOM 597 O O . VAL A 1 73 ? -3.208 7.040 -4.641 1.00 49.41 73 VAL A O 1
ATOM 600 N N . ARG A 1 74 ? -2.102 8.857 -3.885 1.00 45.28 74 ARG A N 1
ATOM 601 C CA . ARG A 1 74 ? -1.555 9.424 -5.116 1.00 45.28 74 ARG A CA 1
ATOM 602 C C . ARG A 1 74 ? -0.557 8.493 -5.815 1.00 45.28 74 ARG A C 1
ATOM 604 O O . ARG A 1 74 ? 0.385 8.011 -5.199 1.00 45.28 74 ARG A O 1
ATOM 611 N N . LEU A 1 75 ? -0.701 8.395 -7.138 1.00 41.59 75 LEU A N 1
ATOM 612 C CA . LEU A 1 75 ? 0.321 7.924 -8.076 1.00 41.59 75 LEU A CA 1
ATOM 613 C C . LEU A 1 75 ? 1.563 8.826 -8.000 1.00 41.59 75 LEU A C 1
ATOM 615 O O . LEU A 1 75 ? 1.512 10.000 -8.387 1.00 41.59 75 LEU A O 1
ATOM 619 N N . ALA A 1 76 ? 2.686 8.292 -7.526 1.00 42.66 76 ALA A N 1
ATOM 620 C CA . ALA A 1 76 ? 3.988 8.893 -7.780 1.00 42.66 76 ALA A CA 1
ATOM 621 C C . ALA A 1 76 ? 4.495 8.344 -9.119 1.00 42.66 76 ALA A C 1
ATOM 623 O O . ALA A 1 76 ? 5.103 7.282 -9.184 1.00 42.66 76 ALA A O 1
ATOM 624 N N . ALA A 1 77 ? 4.199 9.060 -10.206 1.00 41.38 77 ALA A N 1
ATOM 625 C CA . ALA A 1 77 ? 4.823 8.792 -11.494 1.00 41.38 77 ALA A CA 1
ATOM 626 C C . ALA A 1 77 ? 6.342 8.964 -11.347 1.00 41.38 77 ALA A C 1
ATOM 628 O O . ALA A 1 77 ? 6.822 10.056 -11.023 1.00 41.38 77 ALA A O 1
ATOM 629 N N . HIS A 1 78 ? 7.086 7.883 -11.577 1.00 40.81 78 HIS A N 1
ATOM 630 C CA . HIS A 1 78 ? 8.534 7.933 -11.709 1.00 40.81 78 HIS A CA 1
ATOM 631 C C . HIS A 1 78 ? 8.907 8.949 -12.802 1.00 40.81 78 HIS A C 1
ATOM 633 O O . HIS A 1 78 ? 8.227 9.067 -13.824 1.00 40.81 78 HIS A O 1
ATOM 639 N N . LYS A 1 79 ? 9.962 9.733 -12.550 1.00 42.34 79 LYS A N 1
ATOM 640 C CA . LYS A 1 79 ? 10.436 10.821 -13.417 1.00 42.34 79 LYS A CA 1
ATOM 641 C C . LYS A 1 79 ? 10.540 10.355 -14.876 1.00 42.34 79 LYS A C 1
ATOM 643 O O . LYS A 1 79 ? 11.343 9.478 -15.180 1.00 42.34 79 LYS A O 1
ATOM 648 N N . PHE A 1 80 ? 9.802 11.002 -15.781 1.00 42.16 80 PHE A N 1
ATOM 649 C CA . PHE A 1 80 ? 10.143 10.996 -17.203 1.00 42.16 80 PHE A CA 1
ATOM 650 C C . PHE A 1 80 ? 11.512 11.670 -17.348 1.00 42.16 80 PHE A C 1
ATOM 652 O O . PHE A 1 80 ? 11.605 12.898 -17.334 1.00 42.16 80 PHE A O 1
ATOM 659 N N . PHE A 1 81 ? 12.582 10.884 -17.444 1.00 40.12 81 PHE A N 1
ATOM 660 C CA . PHE A 1 81 ? 13.840 11.399 -17.968 1.00 40.12 81 PHE A CA 1
ATOM 661 C C . PHE A 1 81 ? 13.646 11.638 -19.471 1.00 40.12 81 PHE A C 1
ATOM 663 O O . PHE A 1 81 ? 13.3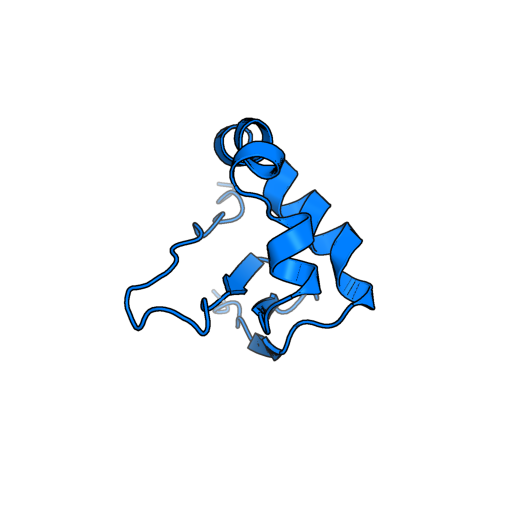00 10.719 -20.216 1.00 40.12 81 PHE A O 1
ATOM 670 N N . ARG A 1 82 ? 13.790 12.902 -19.879 1.00 34.41 82 ARG A N 1
ATOM 671 C CA . ARG A 1 82 ? 14.154 13.273 -21.248 1.00 34.41 82 ARG A CA 1
ATOM 672 C C . ARG A 1 82 ? 15.665 13.200 -21.383 1.00 34.41 82 ARG A C 1
ATOM 674 O O . ARG A 1 82 ? 16.334 13.554 -20.386 1.00 34.41 82 ARG A O 1
#

Foldseek 3Di:
DDDWDKDKDWDDPVCVVLVLVVQCVPVVSVVCCVVVVVVVQVVPFIKIFIATPVRHTQDIGTDDPPDPDDDDDDGPPDDPDD

Sequence (82 aa):
MSQSRTTICLGQPSQYQDILQFLSSNTYLYQHLEWLSIEELLNQHQFHVGIDDDDNIVCVLSTSKENTQFAWVRLAAHKFFR

Secondary structure (DSSP, 8-state):
---PPPEEEE--GGGHHHHHHHHHTSHHHHTTTTTTTHHHHHHHS-EEEEE-TTS-EEEEEE--TT-SS-------PPP---

pLDDT: mean 70.77, std 16.62, range [34.41, 89.25]

Radius of gyration: 13.35 Å; chains: 1; bounding box: 32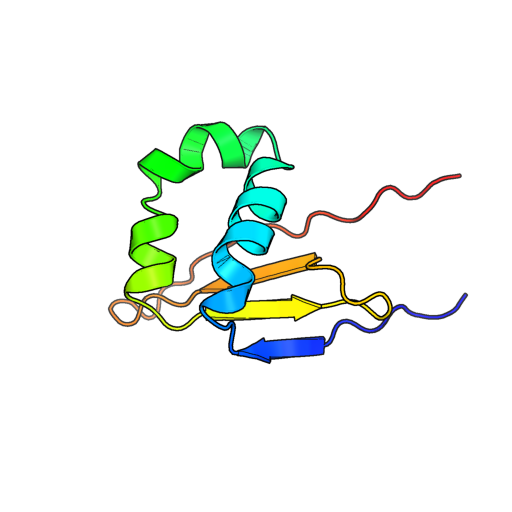×25×38 Å